Protein AF-A0A1K2I6J9-F1 (afdb_monomer_lite)

Foldseek 3Di:
DDDDLLLVLLVLLVVLVVVVVVLCVVLVVVVVDPPCDPVNNVVSVVVVLVVLLVSLVVSLVSLVVNCVVCPVPVLSVQLSVLSNVLSVCCNPPVVPNPSSNVSSVSSNVSSVVVVVVVVD

Structure (mmCIF, N/CA/C/O backbone):
data_AF-A0A1K2I6J9-F1
#
_entry.id   AF-A0A1K2I6J9-F1
#
loop_
_atom_site.group_PDB
_atom_site.id
_atom_site.type_symbol
_atom_site.label_atom_id
_atom_site.label_alt_id
_atom_site.label_comp_id
_atom_site.label_asym_id
_atom_site.label_entity_id
_atom_site.label_seq_id
_atom_site.pdbx_PDB_ins_code
_atom_site.Cartn_x
_atom_site.Cartn_y
_atom_site.Cartn_z
_atom_site.occupancy
_atom_site.B_iso_or_equiv
_atom_site.auth_seq_id
_atom_site.auth_comp_id
_atom_site.auth_asym_id
_atom_site.auth_atom_id
_atom_site.pdbx_PDB_model_num
ATOM 1 N N . MET A 1 1 ? -4.594 20.866 14.074 1.00 47.91 1 MET A N 1
ATOM 2 C CA . MET A 1 1 ? -5.260 19.550 13.895 1.00 47.91 1 MET A CA 1
ATOM 3 C C . MET A 1 1 ? -4.419 18.478 14.580 1.00 47.91 1 MET A C 1
ATOM 5 O O . MET A 1 1 ? -3.265 18.332 14.209 1.00 47.91 1 MET A O 1
ATOM 9 N N . LYS A 1 2 ? -4.935 17.761 15.590 1.00 58.53 2 LYS A N 1
ATOM 10 C CA . LYS A 1 2 ? -4.208 16.622 16.184 1.00 58.53 2 LYS A CA 1
ATOM 11 C C . LYS A 1 2 ? -4.279 15.436 15.214 1.00 58.53 2 LYS A C 1
ATOM 13 O O . LYS A 1 2 ? -5.379 14.991 14.886 1.00 58.53 2 LYS A O 1
ATOM 18 N N . ILE A 1 3 ? -3.133 14.954 14.732 1.00 63.38 3 ILE A N 1
ATOM 19 C CA . ILE A 1 3 ? -3.063 13.753 13.887 1.00 63.38 3 ILE A CA 1
ATOM 20 C C . ILE A 1 3 ? -3.486 12.561 14.748 1.00 63.38 3 ILE A C 1
ATOM 22 O O . ILE A 1 3 ? -2.872 12.269 15.773 1.00 63.38 3 ILE A O 1
ATOM 26 N N . SER A 1 4 ? -4.577 11.902 14.359 1.00 79.50 4 SER A N 1
ATOM 27 C CA . SER A 1 4 ? -5.057 10.712 15.053 1.00 79.50 4 SER A CA 1
ATOM 28 C C . SER A 1 4 ? -4.342 9.487 14.505 1.00 79.50 4 SER A C 1
ATOM 30 O O . SER A 1 4 ? -4.424 9.192 13.314 1.00 79.50 4 SER A O 1
ATOM 32 N N . TRP A 1 5 ? -3.692 8.748 15.398 1.00 78.88 5 TRP A N 1
ATOM 33 C CA . TRP A 1 5 ? -3.015 7.488 15.094 1.00 78.88 5 TRP A CA 1
ATOM 34 C C . TRP A 1 5 ? -3.947 6.410 14.523 1.00 78.88 5 TRP A C 1
ATOM 36 O O . TRP A 1 5 ? -3.474 5.485 13.881 1.00 78.88 5 TRP A O 1
ATOM 46 N N . LEU A 1 6 ? -5.265 6.563 14.693 1.00 81.44 6 LEU A N 1
ATOM 47 C CA . LEU A 1 6 ? -6.278 5.704 14.072 1.00 81.44 6 LEU A CA 1
ATOM 48 C C . LEU A 1 6 ? -6.472 6.011 12.581 1.00 81.44 6 LEU A C 1
ATOM 50 O O . LEU A 1 6 ? -6.848 5.141 11.814 1.00 81.44 6 LEU A O 1
ATOM 54 N N . LYS A 1 7 ? -6.227 7.253 12.154 1.00 87.38 7 LYS A N 1
ATOM 55 C CA . LYS A 1 7 ? -6.469 7.710 10.771 1.00 87.38 7 LYS A CA 1
ATOM 56 C C . LYS A 1 7 ? -5.214 7.646 9.909 1.00 87.38 7 LYS A C 1
ATOM 58 O O . LYS A 1 7 ? -5.303 7.649 8.686 1.00 87.38 7 LYS A O 1
ATOM 63 N N . LEU A 1 8 ? -4.056 7.631 10.564 1.00 91.50 8 LEU A N 1
ATOM 64 C CA . LEU A 1 8 ? -2.754 7.688 9.921 1.00 91.50 8 LEU A CA 1
ATOM 65 C C . LEU A 1 8 ? -2.473 6.491 8.994 1.00 91.50 8 LEU A C 1
ATOM 67 O O . LEU A 1 8 ? -1.993 6.757 7.896 1.00 91.50 8 LEU A O 1
ATOM 71 N N . PRO A 1 9 ? -2.811 5.230 9.347 1.00 94.00 9 PRO A N 1
ATOM 72 C CA . PRO A 1 9 ? -2.604 4.102 8.439 1.00 94.00 9 PRO A CA 1
ATOM 73 C C . PRO A 1 9 ? -3.414 4.253 7.150 1.00 94.00 9 PRO A C 1
ATOM 75 O O . PRO A 1 9 ? -2.835 4.277 6.077 1.00 94.00 9 PRO A O 1
ATOM 78 N N . GLY A 1 10 ? -4.721 4.529 7.238 1.00 94.50 10 GLY A N 1
ATOM 79 C CA . GLY A 1 10 ? -5.545 4.701 6.036 1.00 94.50 10 GLY A CA 1
ATOM 80 C C . GLY A 1 10 ? -5.113 5.872 5.141 1.00 94.50 10 GLY A C 1
ATOM 81 O O . GLY A 1 10 ? -5.210 5.782 3.921 1.00 94.50 10 GLY A O 1
ATOM 82 N N . LEU A 1 11 ? -4.602 6.971 5.714 1.00 95.06 11 LEU A N 1
ATOM 83 C CA . LEU A 1 11 ? -4.003 8.052 4.919 1.00 95.06 11 LEU A CA 1
ATOM 84 C C . LEU A 1 11 ? -2.717 7.588 4.224 1.00 95.06 11 LEU A C 1
ATOM 86 O O . LEU A 1 11 ? -2.502 7.902 3.054 1.00 95.06 11 LEU A O 1
ATOM 90 N N . TYR A 1 12 ? -1.870 6.861 4.949 1.00 97.19 12 TYR A N 1
ATOM 91 C CA . TYR A 1 12 ? -0.642 6.300 4.408 1.00 97.19 12 TYR A CA 1
ATOM 92 C C . TYR A 1 12 ? -0.929 5.335 3.254 1.00 97.19 12 TYR A C 1
ATOM 94 O O . TYR A 1 12 ? -0.301 5.456 2.208 1.00 97.19 12 TYR A O 1
ATOM 102 N N . ASP A 1 13 ? -1.925 4.462 3.395 1.00 97.44 13 ASP A N 1
ATOM 103 C CA . ASP A 1 13 ? -2.338 3.504 2.365 1.00 97.44 13 ASP A CA 1
ATOM 104 C C . ASP A 1 13 ? -2.738 4.210 1.065 1.00 97.44 13 ASP A C 1
ATOM 106 O O . ASP A 1 13 ? -2.325 3.804 -0.020 1.00 97.44 13 ASP A O 1
ATOM 110 N N . ILE A 1 14 ? -3.487 5.316 1.161 1.00 97.19 14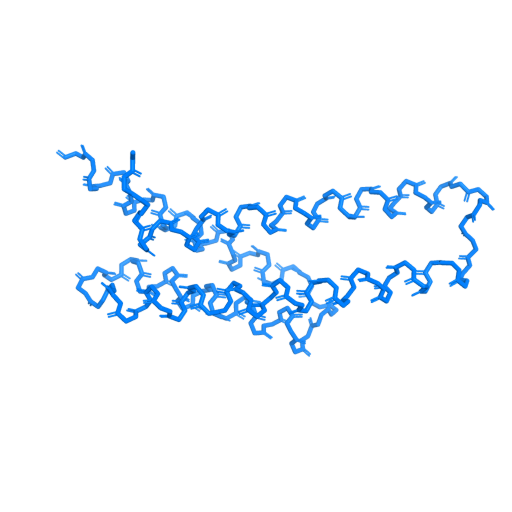 ILE A N 1
ATOM 111 C CA . ILE A 1 14 ? -3.858 6.140 -0.001 1.00 97.19 14 ILE A CA 1
ATOM 112 C C . ILE A 1 14 ? -2.608 6.712 -0.677 1.00 97.19 14 ILE A C 1
ATOM 114 O O . ILE A 1 14 ? -2.477 6.631 -1.899 1.00 97.19 14 ILE A O 1
ATOM 118 N N . ILE A 1 15 ? -1.684 7.283 0.102 1.00 97.31 15 ILE A N 1
ATOM 119 C CA . ILE A 1 15 ? -0.435 7.856 -0.423 1.00 97.31 15 ILE A CA 1
ATOM 120 C C . ILE A 1 15 ? 0.419 6.765 -1.078 1.00 97.31 15 ILE A C 1
ATOM 122 O O . ILE A 1 15 ? 0.973 6.977 -2.156 1.00 97.31 15 ILE A O 1
ATOM 126 N N . PHE A 1 16 ? 0.498 5.590 -0.460 1.00 97.38 16 PHE A N 1
ATOM 127 C CA . PHE A 1 16 ? 1.239 4.443 -0.966 1.00 97.38 16 PHE A CA 1
ATOM 128 C C . PHE A 1 16 ? 0.660 3.929 -2.292 1.00 97.38 16 PHE A C 1
ATOM 130 O O . PHE A 1 16 ? 1.402 3.729 -3.255 1.00 97.38 16 PHE A O 1
ATOM 137 N N . LEU A 1 17 ? -0.666 3.782 -2.389 1.00 96.94 17 LEU A N 1
ATOM 138 C CA . LEU A 1 17 ? -1.333 3.395 -3.636 1.00 96.94 17 LEU A CA 1
ATOM 139 C C . LEU A 1 17 ? -1.157 4.452 -4.733 1.00 96.94 17 LEU A C 1
ATOM 141 O O . LEU A 1 17 ? -0.924 4.097 -5.888 1.00 96.94 17 LEU A O 1
ATOM 145 N N . LEU A 1 18 ? -1.211 5.740 -4.384 1.00 97.31 18 LEU A N 1
ATOM 146 C CA . LEU A 1 18 ? -0.951 6.829 -5.326 1.00 97.31 18 LEU A CA 1
ATOM 147 C C . LEU A 1 18 ? 0.489 6.778 -5.851 1.00 97.31 18 LEU A C 1
ATOM 149 O O . LEU A 1 18 ? 0.707 6.886 -7.057 1.00 97.31 18 LEU A O 1
ATOM 153 N N . PHE A 1 19 ? 1.462 6.557 -4.964 1.00 95.94 19 PHE A N 1
ATOM 154 C CA . PHE A 1 19 ? 2.861 6.355 -5.335 1.00 95.94 19 PHE A CA 1
ATOM 155 C C . PHE A 1 19 ? 3.023 5.180 -6.307 1.00 95.94 19 PHE A C 1
ATOM 157 O O . PHE A 1 19 ? 3.688 5.331 -7.334 1.00 95.94 19 PHE A O 1
ATOM 164 N N . LEU A 1 20 ? 2.390 4.034 -6.034 1.00 94.69 20 LEU A N 1
ATOM 165 C CA . LEU A 1 20 ? 2.435 2.873 -6.928 1.00 94.69 20 LEU A CA 1
ATOM 166 C C . LEU A 1 20 ? 1.828 3.188 -8.296 1.00 94.69 20 LEU A C 1
ATOM 168 O O . LEU A 1 20 ? 2.435 2.884 -9.321 1.00 94.69 20 LEU A O 1
ATOM 172 N N . MET A 1 21 ? 0.657 3.825 -8.320 1.00 95.38 21 MET A N 1
ATOM 173 C CA . MET A 1 21 ? -0.039 4.182 -9.557 1.00 95.38 21 MET A CA 1
ATOM 174 C C . MET A 1 21 ? 0.807 5.114 -10.430 1.00 95.38 21 MET A C 1
ATOM 176 O O . MET A 1 21 ? 0.986 4.850 -11.618 1.00 95.38 21 MET A O 1
ATOM 180 N N . ILE A 1 22 ? 1.375 6.168 -9.836 1.00 95.62 22 ILE A N 1
ATOM 181 C CA . ILE A 1 22 ? 2.272 7.099 -10.531 1.00 95.62 22 ILE A CA 1
ATOM 182 C C . ILE A 1 22 ? 3.515 6.357 -11.034 1.00 95.62 22 ILE A C 1
ATOM 184 O O . ILE A 1 22 ? 3.881 6.501 -12.198 1.00 95.62 22 ILE A O 1
ATOM 188 N N . SER A 1 23 ? 4.131 5.518 -10.199 1.00 93.00 23 SER A N 1
ATOM 189 C CA . SER A 1 23 ? 5.323 4.751 -10.579 1.00 93.00 23 SER A CA 1
ATOM 190 C C . SER A 1 23 ? 5.065 3.842 -11.783 1.00 93.00 23 SER A C 1
ATOM 192 O O . SER A 1 23 ? 5.865 3.817 -12.719 1.00 93.00 23 SER A O 1
ATOM 194 N N . PHE A 1 24 ? 3.931 3.135 -11.810 1.00 91.00 24 PHE A N 1
ATOM 195 C CA . PHE A 1 24 ? 3.561 2.297 -12.952 1.00 91.00 24 PHE A CA 1
ATOM 196 C C . PHE A 1 24 ? 3.234 3.110 -14.203 1.00 91.00 24 PHE A C 1
ATOM 198 O O . PHE A 1 24 ? 3.602 2.682 -15.294 1.00 91.00 24 PHE A O 1
ATOM 205 N N . LEU A 1 25 ? 2.602 4.279 -14.066 1.00 92.69 25 LEU A N 1
ATOM 206 C CA . LEU A 1 25 ? 2.344 5.170 -15.198 1.00 92.69 25 LEU A CA 1
ATOM 207 C C . LEU A 1 25 ? 3.655 5.647 -15.837 1.00 92.69 25 LEU A C 1
ATOM 209 O O . LEU A 1 25 ? 3.801 5.577 -17.055 1.00 92.69 25 LEU A O 1
ATOM 213 N N . PHE A 1 26 ? 4.627 6.072 -15.023 1.00 89.81 26 PHE A N 1
ATOM 214 C CA 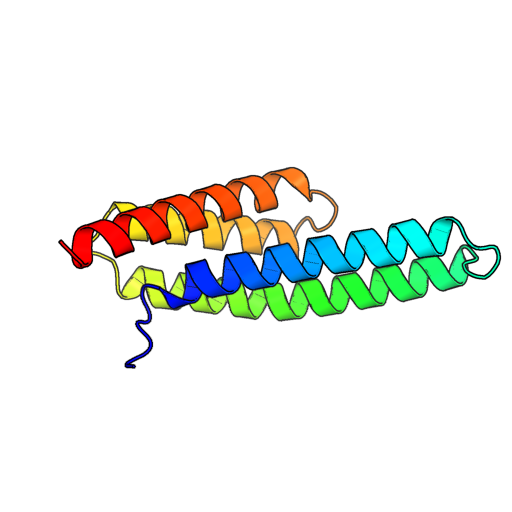. PHE A 1 26 ? 5.942 6.504 -15.504 1.00 89.81 26 PHE A CA 1
ATOM 215 C C . PHE A 1 26 ? 6.719 5.369 -16.171 1.00 89.81 26 PHE A C 1
ATOM 217 O O . PHE A 1 26 ? 7.249 5.562 -17.262 1.00 89.81 26 PHE A O 1
ATOM 224 N N . ILE A 1 27 ? 6.763 4.181 -15.558 1.00 89.06 27 ILE A N 1
ATOM 225 C CA . ILE A 1 27 ? 7.429 3.014 -16.158 1.00 89.06 27 ILE A CA 1
ATOM 226 C C . ILE A 1 27 ? 6.734 2.614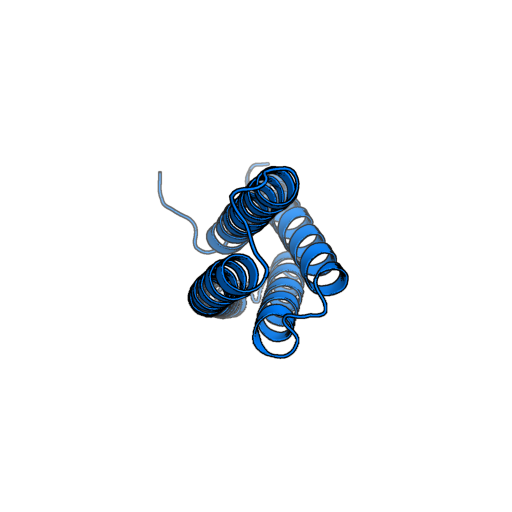 -17.462 1.00 89.06 27 ILE A C 1
ATOM 228 O O . ILE A 1 27 ? 7.405 2.389 -18.465 1.00 89.06 27 ILE A O 1
ATOM 232 N N . GLY A 1 28 ? 5.400 2.569 -17.473 1.00 88.50 28 GLY A N 1
ATOM 233 C CA . GLY A 1 28 ? 4.613 2.252 -18.662 1.00 88.50 28 GLY A CA 1
ATOM 234 C C . GLY A 1 28 ? 4.867 3.231 -19.805 1.00 88.50 28 GLY A C 1
ATOM 235 O O . GLY A 1 28 ? 5.108 2.799 -20.928 1.00 88.50 28 GLY A O 1
ATOM 236 N N . ALA A 1 29 ? 4.892 4.536 -19.518 1.00 88.12 29 ALA A N 1
ATOM 237 C CA . ALA A 1 29 ? 5.219 5.564 -20.503 1.00 88.12 29 ALA A CA 1
ATOM 238 C C . ALA A 1 29 ? 6.666 5.443 -21.005 1.00 88.12 29 ALA A C 1
ATOM 240 O O . ALA A 1 29 ? 6.908 5.535 -22.206 1.00 88.12 29 ALA A O 1
ATOM 241 N N . ALA A 1 30 ? 7.625 5.181 -20.112 1.00 86.50 30 ALA A N 1
ATOM 242 C CA . ALA A 1 30 ? 9.028 5.009 -20.478 1.00 86.50 30 ALA A CA 1
ATOM 243 C C . ALA A 1 30 ? 9.245 3.801 -21.404 1.00 86.50 30 ALA A C 1
ATOM 245 O O . ALA A 1 30 ? 10.037 3.898 -22.340 1.00 86.50 30 ALA A O 1
ATOM 246 N N . CYS A 1 31 ? 8.496 2.708 -21.217 1.00 86.06 31 CYS A N 1
ATOM 247 C CA . CYS A 1 31 ? 8.520 1.541 -22.109 1.00 86.06 31 CYS A CA 1
ATOM 248 C C . CYS A 1 31 ? 8.042 1.840 -23.543 1.00 86.06 31 CYS A C 1
ATOM 250 O O . CYS A 1 31 ? 8.311 1.047 -24.441 1.00 86.06 31 CYS A O 1
ATOM 252 N N . LEU A 1 32 ? 7.339 2.954 -23.775 1.00 86.44 32 LEU A N 1
ATOM 253 C CA . LEU A 1 32 ? 6.933 3.396 -25.116 1.00 86.44 32 LEU A CA 1
ATOM 254 C C . LEU A 1 32 ? 8.009 4.244 -25.808 1.00 86.44 32 LEU A C 1
ATOM 256 O O . LEU A 1 32 ? 7.852 4.609 -26.972 1.00 86.44 32 LEU A O 1
ATOM 260 N N . THR A 1 33 ? 9.091 4.579 -25.103 1.00 82.44 33 THR A N 1
ATOM 261 C CA . THR A 1 33 ? 10.185 5.390 -25.636 1.00 82.44 33 THR A CA 1
ATOM 262 C C . THR A 1 33 ? 11.377 4.512 -26.020 1.00 82.44 33 THR A C 1
ATOM 264 O O . THR A 1 33 ? 11.676 3.539 -25.328 1.00 82.44 33 THR A O 1
ATOM 267 N N . PRO A 1 34 ? 12.133 4.870 -27.071 1.00 77.31 34 PRO A N 1
ATOM 268 C CA . PRO A 1 34 ? 13.345 4.145 -27.455 1.00 77.31 34 PRO A CA 1
ATOM 269 C C . PRO A 1 34 ? 14.502 4.307 -26.450 1.00 77.31 34 PRO A C 1
ATOM 271 O O . PRO A 1 34 ? 15.560 3.718 -26.637 1.00 77.31 34 PRO A O 1
ATOM 274 N N . TRP A 1 35 ? 14.329 5.119 -25.401 1.00 70.69 35 TRP A N 1
ATOM 275 C CA . TRP A 1 35 ? 15.359 5.421 -24.403 1.00 70.69 35 TRP A CA 1
ATOM 276 C C . TRP A 1 35 ? 15.430 4.396 -23.267 1.00 70.69 35 TRP A C 1
ATOM 278 O O . TRP A 1 35 ? 16.404 4.391 -22.516 1.00 70.69 35 TRP A O 1
ATOM 288 N N . LEU A 1 36 ? 14.420 3.531 -23.128 1.00 78.94 36 LEU A N 1
ATOM 289 C CA . LEU A 1 36 ? 14.377 2.517 -22.081 1.00 78.94 36 LEU A CA 1
ATOM 290 C C . LEU A 1 36 ? 14.694 1.134 -22.658 1.00 78.94 36 LEU A C 1
ATOM 292 O O . LEU A 1 36 ? 13.803 0.365 -23.016 1.00 78.94 36 LEU A O 1
ATOM 296 N N . ASP A 1 37 ? 15.981 0.801 -22.730 1.00 84.81 37 ASP A N 1
ATOM 297 C CA . ASP A 1 37 ? 16.391 -0.572 -23.014 1.00 84.81 37 ASP A CA 1
ATOM 298 C C . ASP A 1 37 ? 16.139 -1.506 -21.809 1.00 84.81 37 ASP A C 1
ATOM 300 O O . ASP A 1 37 ? 15.776 -1.094 -20.700 1.00 84.81 37 ASP A O 1
ATOM 304 N N . PHE A 1 38 ? 16.350 -2.806 -22.013 1.00 83.38 38 PHE A N 1
ATOM 305 C CA . PHE A 1 38 ? 16.109 -3.817 -20.984 1.00 83.38 38 PHE A CA 1
ATOM 306 C C . PHE A 1 38 ? 16.989 -3.658 -19.730 1.00 83.38 38 PHE A C 1
ATOM 308 O O . PHE A 1 38 ? 16.570 -4.019 -18.625 1.00 83.38 38 PHE A O 1
ATOM 315 N N . SER A 1 39 ? 18.205 -3.125 -19.874 1.00 87.75 39 SER A N 1
ATOM 316 C CA . SER A 1 39 ? 19.112 -2.883 -18.749 1.00 87.75 39 SER A CA 1
ATOM 317 C C . SER A 1 39 ? 18.612 -1.726 -17.884 1.00 87.75 39 SER A C 1
ATOM 319 O O . SER A 1 39 ? 18.529 -1.865 -16.660 1.00 87.75 39 SER A O 1
ATOM 321 N N . GLN A 1 40 ? 18.154 -0.645 -18.519 1.00 87.88 40 GLN A N 1
ATOM 322 C CA . GLN A 1 40 ? 17.558 0.507 -17.845 1.00 87.88 40 GLN A CA 1
ATOM 323 C C . GLN A 1 40 ? 16.244 0.128 -17.163 1.00 87.88 40 GLN A C 1
ATOM 325 O O . GLN A 1 40 ? 16.024 0.478 -16.003 1.00 87.88 40 GLN A O 1
ATOM 330 N N . PHE A 1 41 ? 15.409 -0.684 -17.818 1.00 87.25 41 PHE A N 1
ATOM 331 C CA . PHE A 1 41 ? 14.187 -1.214 -17.213 1.00 87.25 41 PHE A CA 1
ATOM 332 C C . PHE A 1 41 ? 14.473 -2.005 -15.928 1.00 87.25 41 PHE A C 1
ATOM 334 O O . PHE A 1 41 ? 13.811 -1.800 -14.909 1.00 87.25 41 PHE A O 1
ATOM 341 N N . LYS A 1 42 ? 15.483 -2.888 -15.935 1.00 89.31 42 LYS A N 1
ATOM 342 C CA . LYS A 1 42 ? 15.887 -3.638 -14.733 1.00 89.31 42 LYS A CA 1
ATOM 343 C C . LYS A 1 42 ? 16.345 -2.717 -13.608 1.00 89.31 42 LYS A C 1
ATOM 345 O O . LYS A 1 42 ? 16.007 -2.977 -12.451 1.00 89.31 42 LYS A O 1
ATOM 350 N N . LEU A 1 43 ? 17.093 -1.667 -13.934 1.00 90.94 43 LEU A N 1
ATOM 351 C CA . LEU A 1 43 ? 17.607 -0.707 -12.961 1.00 90.94 43 LEU A CA 1
ATOM 352 C C . LEU A 1 43 ? 16.457 0.077 -12.316 1.00 90.94 43 LEU A C 1
ATOM 354 O O . LEU A 1 43 ? 16.330 0.075 -11.091 1.00 90.94 43 LEU A O 1
ATOM 358 N N . VAL A 1 44 ? 15.552 0.630 -13.128 1.00 90.69 44 VAL A N 1
ATOM 359 C CA . VAL A 1 44 ? 14.349 1.341 -12.661 1.00 90.69 44 VAL A CA 1
ATOM 360 C C . VAL A 1 44 ? 13.449 0.425 -11.835 1.00 90.69 44 VAL A C 1
ATOM 362 O O . VAL A 1 44 ? 13.018 0.803 -10.748 1.00 90.69 44 VAL A O 1
ATOM 365 N N . ARG A 1 45 ? 13.209 -0.811 -12.289 1.00 88.88 45 ARG A N 1
ATOM 366 C CA . ARG A 1 45 ? 12.425 -1.802 -11.536 1.00 88.88 45 ARG A CA 1
ATOM 367 C C . ARG A 1 45 ? 13.059 -2.117 -10.182 1.00 88.88 45 ARG A C 1
ATOM 369 O O . ARG A 1 45 ? 12.348 -2.203 -9.188 1.00 88.88 45 ARG A O 1
ATOM 376 N N . THR A 1 46 ? 14.375 -2.305 -10.134 1.00 91.56 46 THR A N 1
ATOM 377 C CA . THR A 1 46 ? 15.091 -2.619 -8.887 1.00 91.56 46 THR A CA 1
ATOM 378 C C . THR A 1 46 ? 15.031 -1.446 -7.914 1.00 91.56 46 THR A C 1
ATOM 380 O O . THR A 1 46 ? 14.754 -1.650 -6.734 1.00 91.56 46 THR A O 1
ATOM 383 N N . ALA A 1 47 ? 15.205 -0.220 -8.414 1.00 92.12 47 ALA A N 1
ATOM 384 C CA . ALA A 1 47 ? 15.023 0.988 -7.623 1.00 92.12 47 ALA A CA 1
ATOM 385 C C . ALA A 1 47 ? 13.580 1.110 -7.112 1.00 92.12 47 ALA A C 1
ATOM 387 O O . ALA A 1 47 ? 13.372 1.367 -5.933 1.00 92.12 47 ALA A O 1
ATOM 388 N N . LEU A 1 48 ? 12.563 0.873 -7.944 1.00 92.06 48 LEU A N 1
ATOM 389 C CA . LEU A 1 48 ? 11.172 0.907 -7.489 1.00 92.06 48 LEU A CA 1
ATOM 390 C C . LEU A 1 48 ? 10.923 -0.118 -6.375 1.00 92.06 48 LEU A C 1
ATOM 392 O O . LEU A 1 48 ? 10.344 0.227 -5.350 1.00 92.06 48 LEU A O 1
ATOM 396 N N . LEU A 1 49 ? 11.394 -1.357 -6.541 1.00 91.56 49 LEU A N 1
ATOM 397 C CA . LEU A 1 49 ? 11.230 -2.405 -5.531 1.00 91.56 49 LEU A CA 1
ATOM 398 C C . LEU A 1 49 ? 11.920 -2.059 -4.205 1.00 91.56 49 LEU A C 1
ATOM 400 O O . LEU A 1 49 ? 11.363 -2.361 -3.151 1.00 91.56 49 LEU A O 1
ATOM 404 N N . SER A 1 50 ? 13.081 -1.395 -4.225 1.00 92.31 50 SER A N 1
ATOM 405 C CA . SER A 1 50 ? 13.740 -0.959 -2.987 1.00 92.31 50 SER A CA 1
ATOM 406 C C . SER A 1 50 ? 12.949 0.139 -2.269 1.00 92.31 50 SER A C 1
ATOM 408 O O . SER A 1 50 ? 12.769 0.059 -1.053 1.00 92.31 50 SER A O 1
ATOM 410 N N . HIS A 1 51 ? 12.391 1.109 -3.002 1.00 93.50 51 HIS A N 1
ATOM 411 C CA . HIS A 1 51 ? 11.509 2.129 -2.424 1.00 93.50 51 HIS A CA 1
ATOM 412 C C . HIS A 1 51 ? 10.224 1.507 -1.870 1.00 93.50 51 HIS A C 1
ATOM 414 O O . HIS A 1 51 ? 9.840 1.805 -0.740 1.00 93.50 51 HIS A O 1
ATOM 420 N N . VAL A 1 52 ? 9.593 0.599 -2.624 1.00 93.69 52 VAL A N 1
ATOM 421 C CA . VAL A 1 52 ? 8.413 -0.149 -2.167 1.00 93.69 52 VAL A CA 1
ATOM 422 C C . VAL A 1 52 ? 8.731 -0.911 -0.887 1.00 93.69 52 VAL A C 1
ATOM 424 O O . VAL A 1 52 ? 7.935 -0.846 0.042 1.00 93.69 52 VAL A O 1
ATOM 427 N N . ALA A 1 53 ? 9.890 -1.566 -0.780 1.00 93.31 53 ALA A N 1
ATOM 428 C CA . ALA A 1 53 ? 10.282 -2.284 0.431 1.00 93.31 53 ALA A CA 1
ATOM 429 C C . ALA A 1 53 ? 10.404 -1.353 1.649 1.00 93.31 53 ALA A C 1
ATOM 431 O O . ALA A 1 53 ? 9.859 -1.659 2.709 1.00 93.31 53 ALA A O 1
ATOM 432 N N . VAL A 1 54 ? 11.062 -0.198 1.506 1.00 95.06 54 VAL A N 1
ATOM 433 C CA . VAL A 1 54 ? 11.185 0.787 2.598 1.00 95.06 54 VAL A CA 1
ATOM 434 C C . VAL A 1 54 ? 9.813 1.307 3.024 1.00 95.06 54 VAL A C 1
ATOM 436 O O . VAL A 1 54 ? 9.492 1.316 4.212 1.00 95.06 54 VAL A O 1
ATOM 439 N N . LEU A 1 55 ? 8.980 1.700 2.061 1.00 95.81 55 LEU A N 1
ATOM 440 C CA . LEU A 1 55 ? 7.624 2.177 2.321 1.00 95.81 55 LEU A CA 1
ATOM 441 C C . LEU A 1 55 ? 6.764 1.089 2.983 1.00 95.81 55 LEU A C 1
ATOM 443 O O . LEU A 1 55 ? 6.044 1.342 3.944 1.00 95.81 55 LEU A O 1
ATOM 447 N N . THR A 1 56 ? 6.918 -0.157 2.554 1.00 96.00 56 THR A N 1
ATOM 448 C CA . THR A 1 56 ? 6.203 -1.297 3.127 1.00 96.00 56 THR A CA 1
ATOM 449 C C . THR A 1 56 ? 6.468 -1.456 4.624 1.00 96.00 56 THR A C 1
ATOM 451 O O . THR A 1 56 ? 5.530 -1.663 5.391 1.00 96.00 56 THR A O 1
ATOM 454 N N . TRP A 1 57 ? 7.714 -1.280 5.074 1.00 97.25 57 TRP A N 1
ATOM 455 C CA . TRP A 1 57 ? 8.041 -1.305 6.504 1.00 97.25 57 TRP A CA 1
ATOM 456 C C . TRP A 1 57 ? 7.391 -0.167 7.290 1.00 97.25 57 TRP A C 1
ATOM 458 O O . TRP A 1 57 ? 6.938 -0.379 8.416 1.00 97.25 57 TRP A O 1
ATOM 468 N N . VAL A 1 58 ? 7.304 1.026 6.698 1.00 97.44 58 VAL A N 1
ATOM 469 C CA . VAL A 1 58 ? 6.611 2.166 7.313 1.00 97.44 58 VAL A CA 1
ATOM 470 C C . VAL A 1 58 ? 5.119 1.866 7.458 1.00 97.44 58 VAL A C 1
ATOM 472 O O . VAL A 1 58 ? 4.576 2.008 8.553 1.00 97.44 58 VAL A O 1
ATOM 475 N N . GLY A 1 59 ? 4.464 1.399 6.392 1.00 97.31 59 GLY A N 1
ATOM 476 C CA . GLY A 1 59 ? 3.050 1.018 6.419 1.00 97.31 59 GLY A CA 1
ATOM 477 C C . GLY A 1 59 ? 2.756 -0.078 7.442 1.00 97.31 59 GLY A C 1
ATOM 478 O O . GLY A 1 59 ? 1.841 0.051 8.259 1.00 97.31 59 GLY A O 1
ATOM 479 N N . LEU A 1 60 ? 3.601 -1.112 7.481 1.00 97.50 60 LEU A N 1
ATOM 480 C CA . LEU A 1 60 ? 3.499 -2.197 8.451 1.00 97.50 60 LEU A CA 1
ATOM 481 C C . LEU A 1 60 ? 3.577 -1.675 9.892 1.00 97.50 60 LEU A C 1
ATOM 483 O O . LEU A 1 60 ? 2.716 -2.005 10.707 1.00 97.50 60 LEU A O 1
ATOM 487 N N . ALA A 1 61 ? 4.554 -0.816 10.199 1.00 97.19 61 ALA A N 1
ATOM 488 C CA . ALA A 1 61 ? 4.697 -0.213 11.523 1.00 97.19 61 ALA A CA 1
ATOM 489 C C . ALA A 1 61 ? 3.473 0.633 11.915 1.00 97.19 61 ALA A C 1
ATOM 491 O O . ALA A 1 61 ? 3.022 0.570 13.061 1.00 97.19 61 ALA A O 1
ATOM 492 N N . LEU A 1 62 ? 2.900 1.391 10.975 1.00 97.00 62 LEU A N 1
ATOM 493 C CA . LEU A 1 62 ? 1.703 2.200 11.218 1.00 97.00 62 LEU A CA 1
ATOM 494 C C . LEU A 1 62 ? 0.483 1.342 11.565 1.00 97.00 62 LEU A C 1
ATOM 496 O O . LEU A 1 62 ? -0.202 1.639 12.549 1.00 97.00 62 LEU A O 1
ATOM 500 N N . HIS A 1 63 ? 0.218 0.275 10.806 1.00 97.12 63 HIS A N 1
ATOM 501 C CA . HIS A 1 63 ? -0.899 -0.624 11.112 1.00 97.12 63 HIS A CA 1
ATOM 502 C C . HIS A 1 63 ? -0.688 -1.403 12.397 1.00 97.12 63 HIS A C 1
ATOM 504 O O . HIS A 1 63 ? -1.640 -1.559 13.155 1.00 97.12 63 HIS A O 1
ATOM 510 N N . ILE A 1 64 ? 0.548 -1.832 12.665 1.00 96.06 64 ILE A N 1
ATOM 511 C CA . ILE A 1 64 ? 0.961 -2.407 13.944 1.00 96.06 64 ILE A CA 1
ATOM 512 C C . ILE A 1 64 ? 0.554 -1.432 15.050 1.00 96.06 64 ILE A C 1
ATOM 514 O O . ILE A 1 64 ? -0.395 -1.711 15.771 1.00 96.06 64 ILE A O 1
ATOM 518 N N . ILE A 1 65 ? 1.136 -0.233 15.122 1.00 94.81 65 ILE A N 1
ATOM 519 C CA . ILE A 1 65 ? 0.851 0.746 16.189 1.00 94.81 65 ILE A CA 1
ATOM 520 C C . ILE A 1 65 ? -0.652 1.042 16.327 1.00 94.81 65 ILE A C 1
ATOM 522 O O . ILE A 1 65 ? -1.167 1.153 17.443 1.00 94.81 65 ILE A O 1
ATOM 526 N N . SER A 1 66 ? -1.367 1.167 15.209 1.00 93.88 66 SER A N 1
ATOM 527 C CA . SER A 1 66 ? -2.810 1.415 15.208 1.00 93.88 66 SER A CA 1
ATOM 528 C C . SER A 1 66 ? -3.620 0.226 15.730 1.00 93.88 66 SER A C 1
ATOM 530 O O . SER A 1 66 ? -4.602 0.430 16.448 1.00 93.88 66 SER A O 1
ATOM 532 N N . TYR A 1 67 ? -3.196 -1.009 15.456 1.00 94.12 67 TYR A N 1
ATOM 533 C CA . TYR A 1 67 ? -3.827 -2.230 15.956 1.00 94.12 67 TYR A CA 1
ATOM 534 C C . TYR A 1 67 ? -3.872 -2.234 17.488 1.00 94.12 67 TYR A C 1
ATOM 536 O O . TYR A 1 67 ? -4.958 -2.313 18.062 1.00 94.12 67 TYR A O 1
ATOM 544 N N . TRP A 1 68 ? -2.735 -1.993 18.159 1.00 92.69 68 TRP A N 1
ATOM 545 C CA . TRP A 1 68 ? -2.702 -1.918 19.632 1.00 92.69 68 TRP A CA 1
ATOM 546 C C . TRP A 1 68 ? -3.577 -0.799 20.205 1.00 92.69 68 TRP A C 1
ATOM 548 O O . TRP A 1 68 ? -4.042 -0.889 21.337 1.00 92.69 68 TRP A O 1
ATOM 558 N N . ARG A 1 69 ? -3.814 0.276 19.451 1.00 88.56 69 ARG A N 1
ATOM 559 C CA . ARG A 1 69 ? -4.619 1.417 19.915 1.00 88.56 69 ARG A CA 1
ATOM 560 C C . ARG A 1 69 ? -6.109 1.277 19.627 1.00 88.56 69 ARG A C 1
ATOM 562 O O . ARG A 1 69 ? -6.894 2.066 20.146 1.00 88.56 69 ARG A O 1
ATOM 569 N N . SER A 1 70 ? -6.503 0.301 18.814 1.00 89.69 70 SER A N 1
ATOM 570 C CA . SER A 1 70 ? -7.870 0.154 18.310 1.00 89.69 70 SER A CA 1
ATOM 571 C C . SER A 1 70 ? -8.601 -1.086 18.823 1.00 89.69 70 SER A C 1
ATOM 573 O O . SER A 1 70 ? -9.662 -1.402 18.296 1.00 89.69 70 SER A O 1
ATOM 575 N N . PHE A 1 71 ? -8.118 -1.736 19.893 1.00 87.38 71 PHE A N 1
ATOM 576 C CA . PHE A 1 71 ? -8.723 -2.954 20.468 1.00 87.38 71 PHE A CA 1
ATOM 577 C C . PHE A 1 71 ? -10.235 -2.880 20.732 1.00 87.38 71 PHE A C 1
ATOM 579 O O . PHE A 1 71 ? -10.922 -3.891 20.653 1.00 87.38 71 PHE A O 1
ATOM 586 N N . HIS A 1 72 ? -10.765 -1.688 20.999 1.00 87.88 72 HIS A N 1
ATOM 587 C CA . HIS A 1 72 ? -12.183 -1.476 21.297 1.00 87.88 72 HIS A CA 1
ATOM 588 C C . HIS A 1 72 ? -13.037 -1.169 20.053 1.00 87.88 72 HIS A C 1
ATOM 590 O O . HIS A 1 72 ? -14.240 -0.960 20.172 1.00 87.88 72 HIS A O 1
ATOM 596 N N . ILE A 1 73 ? -12.435 -1.100 18.860 1.00 90.38 73 ILE A N 1
ATOM 597 C CA . ILE A 1 73 ? -13.095 -0.709 17.607 1.00 90.38 73 ILE A CA 1
ATOM 598 C C . ILE A 1 73 ? -12.901 -1.841 16.581 1.00 90.38 73 ILE A C 1
ATOM 600 O O . ILE A 1 73 ? -11.939 -1.806 15.808 1.00 90.38 73 ILE A O 1
ATOM 604 N N . PRO A 1 74 ? -13.811 -2.836 16.523 1.00 92.19 74 PRO A N 1
ATOM 605 C CA . PRO A 1 74 ? -13.643 -4.032 15.691 1.00 92.19 74 PRO A CA 1
ATOM 606 C C . PRO A 1 74 ? -13.353 -3.735 14.216 1.00 92.19 74 PRO A C 1
ATOM 608 O O . PRO A 1 74 ? -12.452 -4.326 13.631 1.00 92.19 74 PRO A O 1
ATOM 611 N N . ALA A 1 75 ? -14.049 -2.759 13.627 1.00 92.62 75 ALA A N 1
ATOM 612 C CA . ALA A 1 75 ? -13.833 -2.370 12.233 1.00 92.62 75 ALA A CA 1
ATOM 613 C C . ALA A 1 75 ? -12.409 -1.841 11.973 1.00 92.62 75 ALA A C 1
ATOM 615 O O . ALA A 1 75 ? -11.843 -2.092 10.910 1.00 92.62 75 ALA A O 1
ATOM 616 N N . MET A 1 76 ? -11.816 -1.144 12.946 1.00 94.62 76 MET A N 1
ATOM 617 C CA . MET A 1 76 ? -10.450 -0.634 12.838 1.00 94.62 76 MET A CA 1
ATOM 618 C C . MET A 1 76 ? -9.413 -1.746 13.046 1.00 94.62 76 MET A C 1
ATOM 620 O O . MET A 1 76 ? -8.385 -1.751 12.372 1.00 94.62 76 MET A O 1
ATOM 624 N N . LEU A 1 77 ? -9.693 -2.729 13.910 1.00 95.12 77 LEU A N 1
ATOM 625 C CA . LEU A 1 77 ? -8.863 -3.934 14.019 1.00 95.12 77 LEU A CA 1
ATOM 626 C C . LEU A 1 77 ? -8.824 -4.695 12.696 1.00 95.12 77 LEU A C 1
ATOM 628 O O . LEU A 1 77 ? -7.742 -5.028 12.221 1.00 95.12 77 LEU A O 1
ATOM 632 N N . THR A 1 78 ? -9.983 -4.910 12.067 1.00 96.38 78 THR A N 1
ATOM 633 C CA . THR A 1 78 ? -10.053 -5.549 10.748 1.00 96.38 78 THR A CA 1
ATOM 634 C C . THR A 1 78 ? -9.277 -4.748 9.706 1.00 96.38 78 THR A C 1
ATOM 636 O O . THR A 1 78 ? -8.483 -5.335 8.977 1.00 96.38 78 THR A O 1
ATOM 639 N N . ALA A 1 79 ? -9.430 -3.418 9.670 1.00 96.81 79 ALA A N 1
ATOM 640 C CA . ALA A 1 79 ? -8.657 -2.563 8.767 1.00 96.81 79 ALA A CA 1
ATOM 641 C C . ALA A 1 79 ? -7.143 -2.747 8.957 1.00 96.81 79 ALA A C 1
ATOM 643 O O . ALA A 1 79 ? -6.409 -2.908 7.985 1.00 96.81 79 ALA A O 1
ATOM 644 N N . ASN A 1 80 ? -6.680 -2.789 10.208 1.00 97.31 80 ASN A N 1
ATOM 645 C CA . ASN A 1 80 ? -5.268 -2.983 10.523 1.00 97.31 80 ASN A CA 1
ATOM 646 C C . ASN A 1 80 ? -4.759 -4.386 10.171 1.00 97.31 80 ASN A C 1
ATOM 648 O O . ASN A 1 80 ? -3.646 -4.501 9.670 1.00 97.31 80 ASN A O 1
ATOM 652 N N . ILE A 1 81 ? -5.557 -5.441 10.363 1.00 98.00 81 ILE A N 1
ATOM 653 C CA . ILE A 1 81 ? -5.195 -6.805 9.938 1.00 98.00 81 ILE A CA 1
ATOM 654 C C . ILE A 1 81 ? -5.044 -6.871 8.415 1.00 98.00 81 ILE A C 1
ATOM 656 O O . ILE A 1 81 ? -4.063 -7.429 7.923 1.00 98.00 81 ILE A O 1
ATOM 660 N N . LEU A 1 82 ? -5.982 -6.278 7.668 1.00 98.38 82 LEU A N 1
ATOM 661 C CA . LEU A 1 82 ? -5.904 -6.216 6.206 1.00 98.38 82 LEU A CA 1
ATOM 662 C C . LEU A 1 82 ? -4.661 -5.447 5.748 1.00 98.38 82 LEU A C 1
ATOM 664 O O . LEU A 1 82 ? -3.945 -5.930 4.876 1.00 98.38 82 LEU A O 1
ATOM 668 N N . GLY A 1 83 ? -4.375 -4.301 6.369 1.00 98.00 83 GLY A N 1
ATOM 669 C CA . GLY A 1 83 ? -3.183 -3.504 6.084 1.00 98.00 83 GLY A CA 1
ATOM 670 C C . GLY A 1 83 ? -1.877 -4.247 6.374 1.00 98.00 83 GLY A C 1
ATOM 671 O O . GLY A 1 83 ? -1.005 -4.319 5.512 1.00 98.00 83 GLY A O 1
ATOM 672 N N . ILE A 1 84 ? -1.761 -4.888 7.544 1.00 98.38 84 ILE A N 1
ATOM 673 C CA . ILE A 1 84 ? -0.615 -5.750 7.893 1.00 98.38 84 ILE A CA 1
ATOM 674 C C . ILE A 1 84 ? -0.441 -6.850 6.845 1.00 98.38 84 ILE A C 1
ATOM 676 O O . ILE A 1 84 ? 0.658 -7.031 6.325 1.00 98.38 84 ILE A O 1
ATOM 680 N N . GLY A 1 85 ? -1.521 -7.558 6.503 1.00 97.94 85 GLY A N 1
ATOM 681 C CA . GLY A 1 85 ? -1.494 -8.606 5.485 1.00 97.94 85 GLY A CA 1
ATOM 682 C C . GLY A 1 85 ? -1.044 -8.080 4.122 1.00 97.94 85 GLY A C 1
ATOM 683 O O . GLY A 1 85 ? -0.192 -8.689 3.480 1.00 97.94 85 GLY A O 1
ATOM 684 N N . ALA A 1 86 ? -1.552 -6.919 3.705 1.00 97.94 86 ALA A N 1
ATOM 685 C CA . ALA A 1 86 ? -1.172 -6.288 2.449 1.00 97.94 86 ALA A CA 1
ATOM 686 C C . ALA A 1 86 ? 0.323 -5.950 2.401 1.00 97.94 86 ALA A C 1
ATOM 688 O O . ALA A 1 86 ? 1.005 -6.318 1.445 1.00 97.94 86 ALA A O 1
ATOM 689 N N . PHE A 1 87 ? 0.849 -5.294 3.438 1.00 98.00 87 PHE A N 1
ATOM 690 C CA . PHE A 1 87 ? 2.261 -4.920 3.499 1.00 98.00 87 PHE A CA 1
ATOM 691 C C . PHE A 1 87 ? 3.181 -6.142 3.622 1.00 98.00 87 PHE A C 1
ATOM 693 O O . PHE A 1 87 ? 4.224 -6.187 2.976 1.00 98.00 87 PHE A O 1
ATOM 700 N N . LEU A 1 88 ? 2.784 -7.195 4.341 1.00 97.38 88 LEU A N 1
ATOM 701 C CA . LEU A 1 88 ? 3.544 -8.451 4.344 1.00 97.38 88 LEU A CA 1
ATOM 702 C C . LEU A 1 88 ? 3.606 -9.092 2.952 1.00 97.38 88 LEU A C 1
AT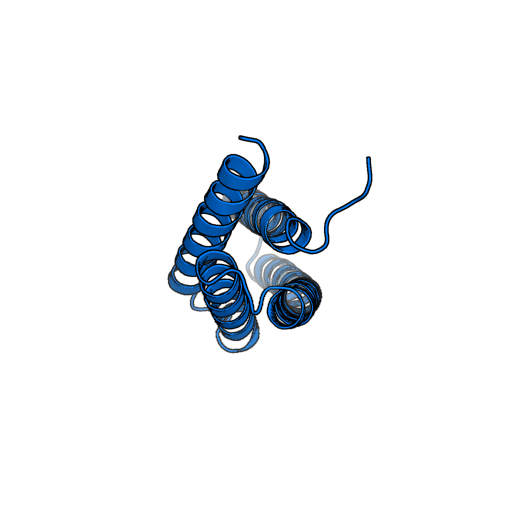OM 704 O O . LEU A 1 88 ? 4.670 -9.562 2.551 1.00 97.38 88 LEU A O 1
ATOM 708 N N . ILE A 1 89 ? 2.508 -9.078 2.191 1.00 96.31 89 ILE A N 1
ATOM 709 C C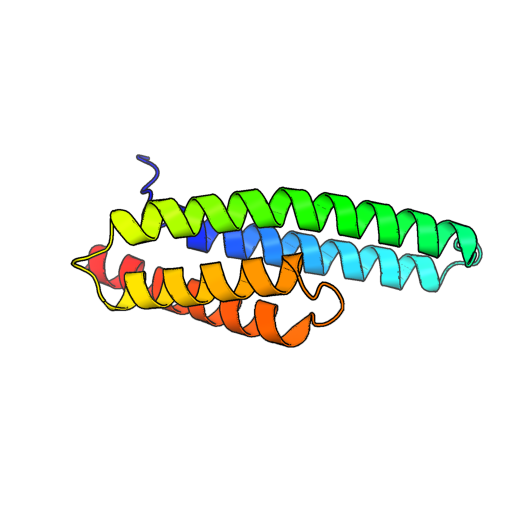A . ILE A 1 89 ? 2.497 -9.596 0.816 1.00 96.31 89 ILE A CA 1
ATOM 710 C C . ILE A 1 89 ? 3.352 -8.716 -0.104 1.00 96.31 89 ILE A C 1
ATOM 712 O O . ILE A 1 89 ? 4.144 -9.261 -0.866 1.00 96.31 89 ILE A O 1
ATOM 716 N N . PHE A 1 90 ? 3.272 -7.384 -0.003 1.00 94.69 90 PHE A N 1
ATOM 717 C CA . PHE A 1 90 ? 4.152 -6.482 -0.761 1.00 94.69 90 PHE A CA 1
ATOM 718 C C . PHE A 1 90 ? 5.636 -6.754 -0.506 1.00 94.69 90 PHE A C 1
ATOM 720 O O . PHE A 1 90 ? 6.441 -6.670 -1.434 1.00 94.69 90 PHE A O 1
ATOM 727 N N . TRP A 1 91 ? 6.000 -7.091 0.732 1.00 94.06 91 TRP A N 1
ATOM 728 C CA . TRP A 1 91 ? 7.382 -7.378 1.098 1.00 94.06 91 TRP A CA 1
ATOM 729 C C . TRP A 1 91 ? 7.847 -8.768 0.648 1.00 94.06 91 TRP A C 1
ATOM 731 O O . TRP A 1 91 ? 8.904 -8.893 0.031 1.00 94.06 91 TRP A O 1
ATOM 741 N N . LEU A 1 92 ? 7.070 -9.812 0.948 1.00 94.19 92 LEU A N 1
ATOM 742 C CA . LEU A 1 92 ? 7.463 -11.209 0.729 1.00 94.19 92 LEU A CA 1
ATOM 743 C C . LEU A 1 92 ? 7.220 -11.680 -0.709 1.00 94.19 92 LEU A C 1
ATOM 745 O O . LEU A 1 92 ? 7.957 -12.519 -1.222 1.00 94.19 92 LEU A O 1
ATOM 749 N N . LEU A 1 93 ? 6.180 -11.153 -1.357 1.00 93.38 93 LEU A N 1
ATOM 750 C CA . LEU A 1 93 ? 5.710 -11.557 -2.681 1.00 93.38 93 LEU A CA 1
ATOM 751 C C . LEU A 1 93 ? 5.505 -10.323 -3.583 1.00 93.38 93 LEU A C 1
ATOM 753 O O . LEU A 1 93 ? 4.399 -10.095 -4.076 1.00 93.38 93 LEU A O 1
ATOM 757 N N . PRO A 1 94 ? 6.559 -9.532 -3.868 1.00 84.25 94 PRO A N 1
ATOM 758 C CA . PRO A 1 94 ? 6.446 -8.275 -4.619 1.00 84.25 94 PRO A CA 1
ATOM 759 C C . PRO A 1 94 ? 5.977 -8.448 -6.075 1.00 84.25 94 PRO A C 1
ATOM 761 O O . PRO A 1 94 ? 5.663 -7.470 -6.749 1.00 84.25 94 PRO A O 1
ATOM 764 N N . SER A 1 95 ? 5.935 -9.682 -6.588 1.00 85.56 95 SER A N 1
ATOM 765 C CA . SER A 1 95 ? 5.343 -10.016 -7.889 1.00 85.56 95 SER A CA 1
ATOM 766 C C . SER A 1 95 ? 3.812 -10.102 -7.862 1.00 85.56 95 SER A C 1
ATOM 768 O O . SER A 1 95 ? 3.184 -10.020 -8.917 1.00 85.56 95 SER A O 1
ATOM 770 N N . VAL A 1 96 ? 3.194 -10.252 -6.688 1.00 89.56 96 VAL A N 1
ATOM 771 C CA . VAL A 1 96 ? 1.744 -10.401 -6.518 1.00 89.56 96 VAL A CA 1
ATOM 772 C C . VAL A 1 96 ? 1.143 -9.045 -6.157 1.00 89.56 96 VAL A C 1
ATOM 774 O O . VAL A 1 96 ? 0.870 -8.763 -4.999 1.00 89.56 96 VAL A O 1
ATOM 777 N N . LEU A 1 97 ? 0.938 -8.186 -7.157 1.00 88.50 97 LEU A N 1
ATOM 778 C CA . LEU A 1 97 ? 0.455 -6.813 -6.945 1.00 88.50 97 LEU A CA 1
ATOM 779 C C . LEU A 1 97 ? -1.037 -6.734 -6.584 1.00 88.50 97 LEU A C 1
ATOM 781 O O . LEU A 1 97 ? -1.434 -5.933 -5.744 1.00 88.50 97 LEU A O 1
ATOM 785 N N . LEU A 1 98 ? -1.881 -7.539 -7.235 1.00 93.94 98 LEU A N 1
ATOM 786 C CA . LEU A 1 98 ? -3.335 -7.359 -7.171 1.00 93.94 98 LEU A CA 1
ATOM 787 C C . LEU A 1 98 ? -3.904 -7.624 -5.769 1.00 93.94 98 LEU A C 1
ATOM 789 O O . LEU A 1 98 ? -4.711 -6.845 -5.268 1.00 93.94 98 LEU A O 1
ATOM 793 N N . VAL A 1 99 ? -3.464 -8.709 -5.130 1.00 96.00 99 VAL A N 1
ATOM 794 C CA . VAL A 1 99 ? -3.941 -9.123 -3.803 1.00 96.00 99 VAL A CA 1
ATOM 795 C C . VAL A 1 99 ? -3.713 -8.041 -2.736 1.00 96.00 99 VAL A C 1
ATOM 797 O O . VAL A 1 99 ? -4.691 -7.627 -2.112 1.00 96.00 99 VAL A O 1
ATOM 800 N N . PRO A 1 100 ? -2.486 -7.528 -2.513 1.00 96.25 100 PRO A N 1
ATOM 801 C CA . PRO A 1 100 ? -2.261 -6.528 -1.479 1.00 96.25 100 PRO A CA 1
ATOM 802 C C . PRO A 1 100 ? -2.921 -5.182 -1.806 1.00 96.25 100 PRO A C 1
ATOM 804 O O . PRO A 1 100 ? -3.365 -4.503 -0.886 1.00 96.25 100 PRO A O 1
ATOM 807 N N . VAL A 1 101 ? -3.091 -4.817 -3.084 1.00 96.88 101 VAL A N 1
ATOM 808 C CA . VAL A 1 101 ? -3.873 -3.624 -3.463 1.00 96.88 101 VAL A CA 1
ATOM 809 C C . VAL A 1 101 ? -5.329 -3.752 -3.011 1.00 96.88 101 VAL A C 1
ATOM 811 O O . VAL A 1 101 ? -5.860 -2.826 -2.404 1.00 96.88 101 VAL A O 1
ATOM 814 N N . VAL A 1 102 ? -5.973 -4.899 -3.248 1.00 97.81 102 VAL A N 1
ATOM 815 C CA . VAL A 1 102 ? -7.359 -5.136 -2.805 1.00 97.81 102 VAL A CA 1
ATOM 816 C C . VAL A 1 102 ? -7.472 -5.080 -1.279 1.00 97.81 102 VAL A C 1
ATOM 818 O O . VAL A 1 102 ? -8.410 -4.480 -0.752 1.00 97.81 102 VAL A O 1
ATOM 821 N N . LEU A 1 103 ? -6.501 -5.651 -0.562 1.00 98.12 103 LEU A N 1
ATOM 822 C CA . LEU A 1 103 ? -6.458 -5.592 0.901 1.00 98.12 103 LEU A CA 1
ATOM 823 C C . LEU A 1 103 ? -6.298 -4.153 1.419 1.00 98.12 103 LEU A C 1
ATOM 825 O O . LEU A 1 103 ? -7.038 -3.765 2.324 1.00 98.12 103 LEU A O 1
ATOM 829 N N . LEU A 1 104 ? -5.410 -3.344 0.821 1.00 97.75 104 LEU A N 1
ATOM 830 C CA . LEU A 1 104 ? -5.265 -1.923 1.168 1.00 97.75 104 LEU A CA 1
ATOM 831 C C . LEU A 1 104 ? -6.548 -1.136 0.889 1.00 97.75 104 LEU A C 1
ATOM 833 O O . LEU A 1 104 ? -6.965 -0.341 1.725 1.00 97.75 104 LEU A O 1
ATOM 837 N N . LEU A 1 105 ? -7.230 -1.381 -0.235 1.00 97.75 105 LEU A N 1
ATOM 838 C CA . LEU A 1 105 ? -8.525 -0.748 -0.510 1.00 97.75 105 LEU A CA 1
ATOM 839 C C . LEU A 1 105 ? -9.560 -1.096 0.570 1.00 97.75 105 LEU A C 1
ATOM 841 O O . LEU A 1 105 ? -10.260 -0.210 1.061 1.00 97.75 105 LEU A O 1
ATOM 845 N N . GLY A 1 106 ? -9.618 -2.360 0.998 1.00 97.69 106 GLY A N 1
ATOM 846 C CA . GLY A 1 106 ? -10.459 -2.783 2.120 1.00 97.69 106 GLY A CA 1
ATOM 847 C C . GLY A 1 106 ? -10.102 -2.077 3.434 1.00 97.69 106 GLY A C 1
ATOM 848 O O . GLY A 1 106 ? -10.992 -1.578 4.128 1.00 97.69 106 GLY A O 1
ATOM 849 N N . ALA A 1 107 ? -8.808 -1.975 3.754 1.00 97.50 107 ALA A N 1
ATOM 850 C CA . ALA A 1 107 ? -8.311 -1.272 4.937 1.00 97.50 107 ALA A CA 1
ATOM 851 C C . ALA A 1 107 ? -8.679 0.222 4.922 1.00 97.50 107 ALA A C 1
ATOM 853 O O . ALA A 1 107 ? -9.172 0.752 5.925 1.00 97.50 107 ALA A O 1
ATOM 854 N N . ILE A 1 108 ? -8.528 0.886 3.773 1.00 97.00 108 ILE A N 1
ATOM 855 C CA . ILE A 1 108 ? -8.906 2.289 3.567 1.00 97.00 108 ILE A CA 1
ATOM 856 C C . ILE A 1 108 ? -10.407 2.478 3.791 1.00 97.00 108 ILE A C 1
ATOM 858 O O . ILE A 1 108 ? -10.802 3.340 4.577 1.00 97.00 108 ILE A O 1
ATOM 862 N N . LEU A 1 109 ? -11.253 1.671 3.145 1.00 96.62 109 LEU A N 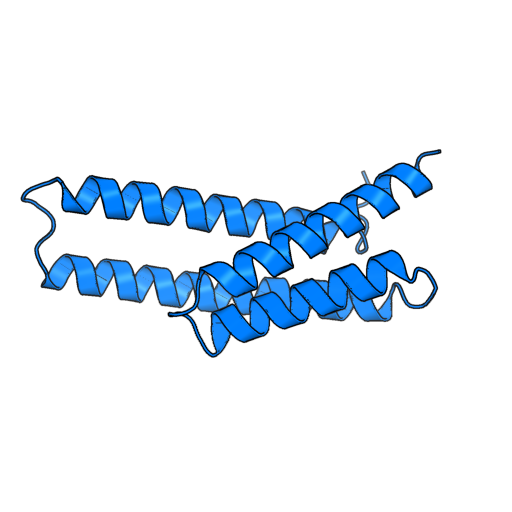1
ATOM 863 C CA . LEU A 1 109 ? -12.712 1.793 3.249 1.00 96.62 109 LEU A CA 1
ATOM 864 C C . LEU A 1 109 ? -13.202 1.616 4.691 1.00 96.62 109 LEU A C 1
ATOM 866 O O . LEU A 1 109 ? -14.024 2.401 5.171 1.00 96.62 109 LEU A O 1
ATOM 870 N N . LEU A 1 110 ? -12.670 0.623 5.406 1.00 95.75 110 LEU A N 1
ATOM 871 C CA . LEU A 1 110 ? -12.997 0.401 6.815 1.00 95.75 110 LEU A CA 1
ATOM 872 C C . LEU A 1 110 ? -12.519 1.554 7.701 1.00 95.75 110 LEU A C 1
ATOM 874 O O . LEU A 1 110 ? -13.277 2.026 8.551 1.00 95.75 110 LEU A O 1
ATOM 878 N N . THR A 1 111 ? -11.305 2.059 7.467 1.00 93.81 111 THR A N 1
ATOM 879 C CA . THR A 1 111 ? -10.776 3.222 8.191 1.00 93.81 111 THR A CA 1
ATOM 880 C C . THR A 1 111 ? -11.667 4.445 7.969 1.00 93.81 111 THR A C 1
ATOM 882 O O . THR A 1 111 ? -12.068 5.100 8.929 1.00 93.81 111 THR A O 1
ATOM 885 N N . LEU A 1 112 ? -12.056 4.734 6.723 1.00 91.69 112 LEU A N 1
ATOM 886 C CA . LEU A 1 112 ? -12.946 5.851 6.388 1.00 91.69 112 LEU A CA 1
ATOM 887 C C . LEU A 1 112 ? -14.310 5.727 7.072 1.00 91.69 112 LEU A C 1
ATOM 889 O O . LEU A 1 112 ? -14.795 6.712 7.632 1.00 91.69 112 LEU A O 1
ATOM 893 N N . LYS A 1 113 ? -14.891 4.523 7.098 1.00 90.88 113 LYS A N 1
ATOM 894 C CA . LYS A 1 113 ? -16.160 4.254 7.789 1.00 90.88 113 LYS A CA 1
ATOM 895 C C . LYS A 1 113 ? -16.072 4.584 9.282 1.00 90.88 113 LYS A C 1
ATOM 897 O O . LYS A 1 113 ? -16.925 5.302 9.797 1.00 90.88 113 LYS A O 1
ATOM 902 N N . VAL A 1 114 ? -15.018 4.131 9.965 1.00 89.56 114 VAL A N 1
ATOM 903 C CA . VAL A 1 114 ? -14.789 4.434 11.393 1.00 89.56 114 VAL A CA 1
ATOM 904 C C . VAL A 1 114 ? -14.625 5.941 11.620 1.00 89.56 114 VAL A C 1
ATOM 906 O O . VAL A 1 114 ? -15.157 6.503 12.580 1.00 89.56 114 VAL A O 1
ATOM 909 N N . VAL A 1 115 ? -13.916 6.628 10.721 1.00 86.62 115 VAL A N 1
ATOM 910 C CA . VAL A 1 115 ? -13.717 8.083 10.801 1.00 86.62 115 VAL A CA 1
ATOM 911 C C . VAL A 1 115 ? -15.017 8.861 10.619 1.00 86.62 115 VAL A C 1
ATOM 913 O O . VAL A 1 115 ? -15.192 9.892 11.266 1.00 86.62 115 VAL A O 1
ATOM 916 N N . GLN A 1 116 ? -15.911 8.406 9.745 1.00 85.56 116 GLN A N 1
ATOM 917 C CA . GLN A 1 116 ? -17.217 9.033 9.543 1.00 85.56 116 GLN A CA 1
ATOM 918 C C . GLN A 1 116 ? -18.121 8.835 10.763 1.00 85.56 116 GLN A C 1
ATOM 920 O O . GLN A 1 116 ? -18.727 9.794 11.226 1.00 85.56 116 GLN A O 1
ATOM 925 N N . GLN A 1 117 ? -18.137 7.629 11.336 1.00 82.94 117 GLN A N 1
ATOM 926 C CA . GLN A 1 117 ? -18.937 7.307 12.523 1.00 82.94 117 GLN A CA 1
ATOM 927 C C . GLN A 1 117 ? -18.494 8.059 13.782 1.00 82.94 117 GLN A C 1
ATOM 929 O O . GLN A 1 117 ? -19.314 8.330 14.641 1.00 82.94 117 GLN A O 1
ATOM 934 N N . THR A 1 118 ? -17.212 8.417 13.890 1.00 73.69 118 THR A N 1
ATOM 935 C CA . THR A 1 118 ? -16.678 9.192 15.028 1.00 73.69 118 THR A CA 1
ATOM 936 C C . THR A 1 118 ? -16.841 10.709 14.884 1.00 73.69 118 THR A C 1
ATOM 938 O O . THR A 1 118 ? -16.441 11.449 15.780 1.00 73.69 118 THR A O 1
ATOM 941 N N . LYS A 1 119 ? -17.361 11.191 13.747 1.00 61.19 119 LYS A N 1
ATOM 942 C CA . LYS A 1 119 ? -17.705 12.606 13.527 1.00 61.19 119 LYS A CA 1
ATOM 943 C C . LYS A 1 119 ? -19.199 12.903 13.712 1.00 61.19 119 LYS A C 1
ATOM 945 O O . LYS A 1 119 ? -19.535 14.082 13.791 1.00 61.19 119 LYS A O 1
ATOM 950 N N . ALA A 1 120 ? -20.043 11.872 13.697 1.00 49.47 120 ALA A N 1
ATOM 951 C CA . ALA A 1 120 ? -21.465 11.946 14.026 1.00 49.47 120 ALA A CA 1
ATOM 952 C C . ALA A 1 120 ? -21.650 11.902 15.547 1.00 49.47 120 ALA A C 1
ATOM 954 O O . ALA A 1 120 ? -22.598 12.556 16.025 1.00 49.47 120 ALA A O 1
#

Sequence (120 aa):
MKISWLKLPGLYDIIFLLFLMISFLFIGAACLTPWLDFSQFKLVRTALLSHVAVLTWVGLALHIISYWRSFHIPAMLTANILGIGAFLIFWLLPSVLLVPVVLLLGAILLTLKVVQQTKA

pLDDT: mean 90.69, std 9.18, range [47.91, 98.38]

Radius of gyration: 16.31 Å; chains: 1; bounding box: 41×31×49 Å

Secondary structure (DSSP, 8-state):
-PPPTTTHHHHHHHHHHHHHHHHHHHHHHHTTSTT--HHHHHHHHHHHHHHHHHHHHHHHHHHHHHHHH-TT-HHHHHHHHHHHHHHHHHHH-TT--HHHHHHHHHHHHHHHHHHHHTT-

Organism: NCBI:txid238013